Protein AF-A0ABD0PBZ9-F1 (afdb_monomer_lite)

Structure (mmCIF, N/CA/C/O backbone):
data_AF-A0ABD0PBZ9-F1
#
_entry.id   AF-A0ABD0PBZ9-F1
#
loop_
_atom_site.group_PDB
_atom_site.id
_atom_site.type_symbol
_atom_site.label_atom_id
_atom_site.label_alt_id
_atom_site.label_comp_id
_atom_site.label_asym_id
_atom_site.label_entity_id
_atom_site.label_seq_id
_atom_site.pdbx_PDB_ins_code
_atom_site.Cartn_x
_atom_site.Cartn_y
_atom_site.Cartn_z
_atom_site.occupancy
_atom_site.B_iso_or_equiv
_atom_site.auth_seq_id
_atom_site.auth_comp_id
_atom_site.auth_asym_id
_atom_site.auth_atom_id
_atom_site.pdbx_PDB_model_num
ATOM 1 N N . GLY A 1 1 ? 7.026 1.798 -1.640 1.00 90.00 1 GLY A N 1
ATOM 2 C CA . GLY A 1 1 ? 5.788 2.533 -1.933 1.00 90.00 1 GLY A CA 1
ATOM 3 C C . GLY A 1 1 ? 5.465 3.464 -0.788 1.00 90.00 1 GLY A C 1
ATOM 4 O O . GLY A 1 1 ? 6.165 3.447 0.221 1.00 90.00 1 GLY A O 1
ATOM 5 N N . VAL A 1 2 ? 4.398 4.236 -0.936 1.00 94.94 2 VAL A N 1
ATOM 6 C CA . VAL A 1 2 ? 3.868 5.164 0.062 1.00 94.94 2 VAL A CA 1
ATOM 7 C C . VAL A 1 2 ? 2.459 4.712 0.436 1.00 94.94 2 VAL A C 1
ATOM 9 O O . VAL A 1 2 ? 1.617 4.528 -0.438 1.00 94.94 2 VAL A O 1
ATOM 12 N N . LEU A 1 3 ? 2.204 4.533 1.733 1.00 95.44 3 LEU A N 1
ATOM 13 C CA . LEU A 1 3 ? 0.859 4.313 2.260 1.00 95.44 3 LEU A CA 1
ATOM 14 C C . LEU A 1 3 ? 0.301 5.656 2.743 1.00 95.44 3 LEU A C 1
ATOM 16 O O . LEU A 1 3 ? 0.875 6.284 3.633 1.00 95.44 3 LEU A O 1
ATOM 20 N N . LEU A 1 4 ? -0.807 6.094 2.157 1.00 95.94 4 LEU A N 1
ATOM 21 C CA . LEU A 1 4 ? -1.526 7.306 2.523 1.00 95.94 4 LEU A CA 1
ATOM 22 C C . LEU A 1 4 ? -2.811 6.926 3.250 1.00 95.94 4 LEU A C 1
ATOM 24 O O . LEU A 1 4 ? -3.580 6.086 2.788 1.00 95.94 4 LEU A O 1
ATOM 28 N N . VAL A 1 5 ? -3.056 7.581 4.379 1.00 95.88 5 VAL A N 1
ATOM 29 C CA . VAL A 1 5 ? -4.287 7.408 5.148 1.00 95.88 5 VAL A CA 1
ATOM 30 C C . VAL A 1 5 ? -4.962 8.763 5.265 1.00 95.88 5 VAL A C 1
ATOM 32 O O . VAL A 1 5 ? -4.362 9.743 5.703 1.00 95.88 5 VAL A O 1
ATOM 35 N N . THR A 1 6 ? -6.221 8.812 4.861 1.00 95.56 6 THR A N 1
ATOM 36 C CA . THR A 1 6 ? -7.120 9.955 5.031 1.00 95.56 6 THR A CA 1
ATOM 37 C C . THR A 1 6 ? -8.323 9.500 5.856 1.00 95.56 6 THR A C 1
ATOM 39 O O . THR A 1 6 ? -8.518 8.296 6.001 1.00 95.56 6 THR A O 1
ATOM 42 N N . PRO A 1 7 ? -9.173 10.405 6.365 1.00 96.25 7 PRO A N 1
ATOM 43 C CA . PRO A 1 7 ? -10.377 9.999 7.094 1.00 96.25 7 PRO A CA 1
ATOM 44 C C . PRO A 1 7 ? -11.349 9.114 6.300 1.00 96.25 7 PRO A C 1
ATOM 46 O O . PRO A 1 7 ? -12.148 8.416 6.912 1.00 96.25 7 PRO A O 1
A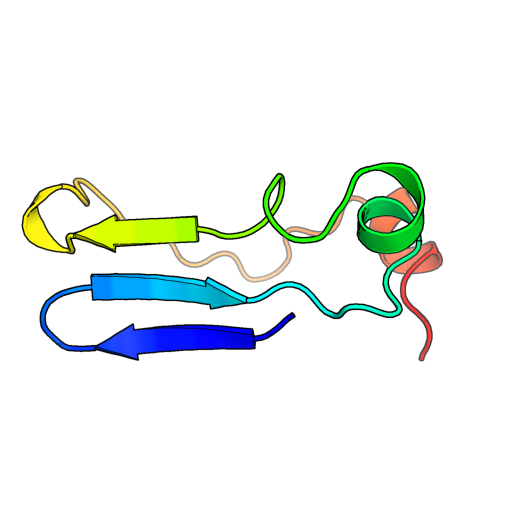TOM 49 N N . ASN A 1 8 ? -11.279 9.137 4.963 1.00 96.31 8 ASN A N 1
ATOM 50 C CA . ASN A 1 8 ? -12.233 8.433 4.104 1.00 96.31 8 ASN A CA 1
ATOM 51 C C . ASN A 1 8 ? -11.625 7.232 3.379 1.00 96.31 8 ASN A C 1
ATOM 53 O O . ASN A 1 8 ? -12.347 6.297 3.071 1.00 96.31 8 ASN A O 1
ATOM 57 N N . ASN A 1 9 ? -10.321 7.256 3.096 1.00 97.12 9 ASN A N 1
ATOM 58 C CA . ASN A 1 9 ? -9.652 6.246 2.280 1.00 97.12 9 ASN A CA 1
ATOM 59 C C . ASN A 1 9 ? -8.285 5.880 2.856 1.00 97.12 9 ASN A C 1
ATOM 61 O O . ASN A 1 9 ? -7.549 6.751 3.337 1.00 97.12 9 ASN A O 1
ATOM 65 N N . ILE A 1 10 ? -7.910 4.618 2.675 1.00 96.94 10 ILE A N 1
ATOM 66 C CA . ILE A 1 10 ? -6.533 4.137 2.721 1.00 96.94 10 ILE A CA 1
ATOM 67 C C . ILE A 1 10 ? -6.057 3.867 1.290 1.00 96.94 10 ILE A C 1
ATOM 69 O O . ILE A 1 10 ? -6.769 3.275 0.477 1.00 96.94 10 ILE A O 1
ATOM 73 N N . MET A 1 11 ? -4.863 4.345 0.958 1.00 96.38 11 MET A N 1
ATOM 74 C CA . MET A 1 11 ? -4.304 4.251 -0.387 1.00 96.38 11 MET A CA 1
ATOM 75 C C . MET A 1 11 ? -2.855 3.793 -0.326 1.00 96.38 11 MET A C 1
ATOM 77 O O . MET A 1 11 ? -2.104 4.239 0.540 1.00 96.38 11 MET A O 1
ATOM 81 N N . PHE A 1 12 ? -2.443 2.954 -1.267 1.00 96.19 12 PHE A N 1
ATOM 82 C CA . PHE A 1 12 ? -1.050 2.565 -1.441 1.00 96.19 12 PHE A CA 1
ATOM 83 C C . PHE A 1 12 ? -0.591 2.896 -2.859 1.00 96.19 12 PHE A C 1
ATOM 85 O O . PHE A 1 12 ? -1.190 2.432 -3.828 1.00 96.19 12 PHE A O 1
ATOM 92 N N . ASP A 1 13 ? 0.476 3.687 -2.953 1.00 95.06 13 ASP A N 1
ATOM 93 C CA . ASP A 1 13 ? 1.157 4.031 -4.200 1.00 95.06 13 ASP A CA 1
ATOM 94 C C . ASP A 1 13 ? 2.509 3.293 -4.261 1.00 95.06 13 ASP A C 1
ATOM 96 O O . ASP A 1 13 ? 3.404 3.563 -3.443 1.00 95.06 13 ASP A O 1
ATOM 100 N N . PRO A 1 14 ? 2.688 2.303 -5.153 1.00 95.12 14 PRO A N 1
ATOM 101 C CA . PRO A 1 14 ? 3.925 1.541 -5.226 1.00 95.12 14 PRO A CA 1
ATOM 102 C C . PRO A 1 14 ? 5.056 2.382 -5.849 1.00 95.12 14 PRO A C 1
ATOM 104 O O . PRO A 1 14 ? 4.841 3.318 -6.615 1.00 95.12 14 PRO A O 1
ATOM 107 N N . HIS A 1 15 ? 6.316 2.068 -5.528 1.00 94.06 15 HIS A N 1
ATOM 108 C CA . HIS A 1 15 ? 7.432 2.784 -6.157 1.00 94.06 15 HIS A CA 1
ATOM 109 C C . HIS A 1 15 ? 7.616 2.297 -7.592 1.00 94.06 15 HIS A C 1
ATOM 111 O O . HIS A 1 15 ? 7.792 1.107 -7.819 1.00 94.06 15 HIS A O 1
ATOM 117 N N . ARG A 1 16 ? 7.681 3.221 -8.555 1.00 89.69 16 ARG A N 1
ATOM 118 C CA . ARG A 1 16 ? 7.882 2.883 -9.978 1.00 89.69 16 ARG A CA 1
ATOM 119 C C . ARG A 1 16 ? 9.183 2.137 -10.272 1.00 89.69 16 ARG A C 1
ATOM 121 O O . ARG A 1 16 ? 9.297 1.506 -11.311 1.00 89.69 16 ARG A O 1
ATOM 128 N N . THR A 1 17 ? 10.169 2.258 -9.390 1.00 91.81 17 THR A N 1
ATOM 129 C CA . THR A 1 17 ? 11.468 1.587 -9.507 1.00 91.81 17 THR A CA 1
ATOM 130 C C . THR A 1 17 ? 11.484 0.198 -8.879 1.00 91.81 17 THR A C 1
ATOM 132 O O . THR A 1 17 ? 12.513 -0.468 -8.936 1.00 91.81 17 THR A O 1
ATOM 135 N N . ASP A 1 18 ? 10.399 -0.222 -8.226 1.00 91.81 18 ASP A N 1
ATOM 136 C CA . ASP A 1 18 ? 10.310 -1.557 -7.647 1.00 91.81 18 ASP A CA 1
ATOM 137 C C . ASP A 1 18 ? 10.340 -2.616 -8.767 1.00 91.81 18 ASP A C 1
ATOM 139 O O . ASP A 1 18 ? 9.626 -2.450 -9.763 1.00 91.81 18 ASP A O 1
ATOM 143 N N . PRO A 1 19 ? 11.141 -3.693 -8.647 1.00 91.88 19 PRO A N 1
ATOM 144 C CA . PRO A 1 19 ? 11.239 -4.721 -9.681 1.00 91.88 19 PRO A CA 1
ATOM 145 C C . PRO A 1 19 ? 9.889 -5.304 -10.111 1.00 91.88 19 PRO A C 1
ATOM 147 O O . PRO A 1 19 ? 9.682 -5.526 -11.303 1.00 91.88 19 PRO A O 1
ATOM 150 N N . LEU A 1 20 ? 8.953 -5.500 -9.176 1.00 91.50 20 LEU A N 1
ATOM 151 C CA . LEU A 1 20 ? 7.630 -6.050 -9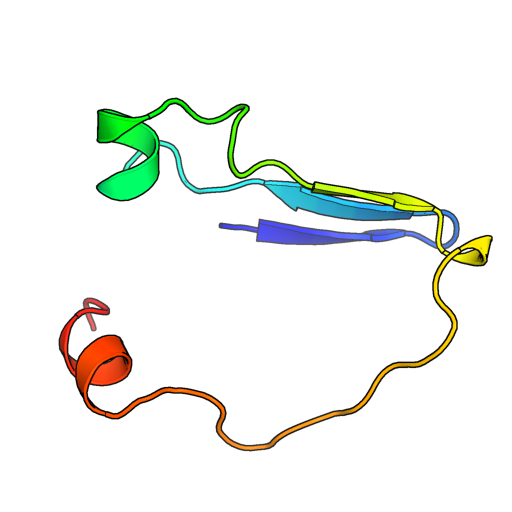.489 1.00 91.50 20 LEU A CA 1
ATOM 152 C C . LEU A 1 20 ? 6.786 -5.070 -10.304 1.00 91.50 20 LEU A C 1
ATOM 154 O O . LEU A 1 20 ? 6.084 -5.466 -11.233 1.00 91.50 20 LEU A O 1
ATOM 158 N N . VAL A 1 21 ? 6.901 -3.781 -9.992 1.00 94.31 21 VAL A N 1
ATOM 159 C CA . VAL A 1 21 ? 6.215 -2.710 -10.721 1.00 94.31 21 VAL A CA 1
ATOM 160 C C . VAL A 1 21 ? 6.792 -2.546 -12.124 1.00 94.31 21 VAL A C 1
ATOM 162 O O . VAL A 1 21 ? 6.044 -2.335 -13.074 1.00 94.31 21 VAL A O 1
ATOM 165 N N . LEU A 1 22 ? 8.111 -2.675 -12.280 1.00 94.06 22 LEU A N 1
ATOM 166 C CA . LEU A 1 22 ? 8.757 -2.649 -13.594 1.00 94.06 22 LEU A CA 1
ATOM 167 C C . LEU A 1 22 ? 8.335 -3.839 -14.467 1.00 94.06 22 LEU A C 1
ATOM 169 O O . LEU A 1 22 ? 8.198 -3.678 -15.677 1.00 94.06 22 LEU A O 1
ATOM 173 N N . GLU A 1 23 ? 8.127 -5.015 -13.868 1.00 95.38 23 GLU A N 1
ATOM 174 C CA . GLU A 1 23 ? 7.698 -6.226 -14.577 1.00 95.38 23 GLU A CA 1
ATOM 175 C C . GLU A 1 23 ? 6.217 -6.177 -14.981 1.00 95.38 23 GLU A C 1
ATOM 177 O O . GLU A 1 23 ? 5.881 -6.589 -16.091 1.00 95.38 23 GLU A O 1
ATOM 182 N N . ARG A 1 24 ? 5.328 -5.705 -14.094 1.00 94.50 24 ARG A N 1
ATOM 183 C CA . ARG A 1 24 ? 3.869 -5.894 -14.249 1.00 94.50 24 ARG A CA 1
ATOM 184 C C . ARG A 1 24 ? 3.040 -4.619 -14.321 1.00 94.50 24 ARG A C 1
ATOM 186 O O . ARG A 1 24 ? 1.831 -4.706 -14.493 1.00 94.50 24 ARG A O 1
ATOM 193 N N . GLY A 1 25 ? 3.674 -3.458 -14.226 1.00 91.44 25 GLY A N 1
ATOM 194 C CA . GLY A 1 25 ? 2.984 -2.175 -14.193 1.00 91.44 25 GLY A CA 1
ATOM 195 C C . GLY A 1 25 ? 2.662 -1.713 -12.773 1.00 91.44 25 GLY A C 1
ATOM 196 O O . GLY A 1 25 ? 2.670 -2.472 -11.804 1.00 91.44 25 GLY A O 1
ATOM 197 N N . CYS A 1 26 ? 2.418 -0.413 -12.643 1.00 90.44 26 CYS A N 1
ATOM 198 C CA . CYS A 1 26 ? 2.164 0.253 -11.363 1.00 90.44 26 CYS A CA 1
ATOM 199 C C . CYS A 1 26 ? 0.720 0.043 -10.900 1.00 90.44 26 CYS A C 1
ATOM 201 O O . CYS A 1 26 ? 0.446 -0.068 -9.708 1.00 90.44 26 CYS A O 1
ATOM 203 N N . GLU A 1 27 ? -0.190 -0.013 -11.864 1.00 89.94 27 GLU A N 1
ATOM 204 C CA . GLU A 1 27 ? -1.627 -0.176 -11.709 1.00 89.94 27 GLU A CA 1
ATOM 205 C C . GLU A 1 27 ? -2.015 -1.476 -10.998 1.00 89.94 27 GLU A C 1
ATOM 207 O O . GLU A 1 27 ? -2.978 -1.472 -10.240 1.00 89.94 27 GLU A O 1
ATOM 212 N N . GLU A 1 28 ? -1.234 -2.545 -11.165 1.00 93.38 28 GLU A N 1
ATOM 213 C CA . GLU A 1 28 ? -1.490 -3.854 -10.548 1.00 93.38 28 GLU A CA 1
ATOM 214 C C . GLU A 1 28 ? -1.297 -3.836 -9.024 1.00 93.38 28 GLU A C 1
ATOM 216 O O . GLU A 1 28 ? -1.889 -4.626 -8.291 1.00 93.38 28 GLU A O 1
ATOM 221 N N . TYR A 1 29 ? -0.460 -2.921 -8.534 1.00 94.12 29 TYR A N 1
ATOM 222 C CA . TYR A 1 29 ? -0.064 -2.851 -7.129 1.00 94.12 29 TYR A CA 1
ATOM 223 C C . TYR A 1 29 ? -0.594 -1.608 -6.415 1.00 94.12 29 TYR A C 1
ATOM 225 O O . TYR A 1 29 ? -0.346 -1.445 -5.221 1.00 94.12 29 TYR A O 1
ATOM 233 N N . GLY A 1 30 ? -1.306 -0.728 -7.119 1.00 94.50 30 GLY A N 1
ATOM 234 C CA . GLY A 1 30 ? -1.992 0.408 -6.515 1.00 94.50 30 GLY A CA 1
ATOM 235 C C . GLY A 1 30 ? -3.218 -0.049 -5.729 1.00 94.50 30 GLY A C 1
ATOM 236 O O . GLY A 1 30 ? -4.020 -0.838 -6.221 1.00 94.50 30 GLY A O 1
ATOM 237 N N . ILE A 1 31 ? -3.397 0.467 -4.512 1.00 94.81 31 ILE A N 1
ATOM 238 C CA . ILE A 1 31 ? -4.589 0.184 -3.700 1.00 94.81 31 ILE A CA 1
ATOM 239 C C . ILE A 1 31 ? -5.305 1.494 -3.408 1.00 94.81 31 ILE A C 1
ATOM 241 O O . ILE A 1 31 ? -4.685 2.471 -2.994 1.00 94.81 31 ILE A O 1
ATOM 245 N N . MET A 1 32 ? -6.624 1.489 -3.569 1.00 94.94 32 MET A N 1
ATOM 246 C CA . MET A 1 32 ? -7.524 2.487 -3.003 1.00 94.94 32 MET A CA 1
ATOM 247 C C . MET A 1 32 ? -8.670 1.738 -2.343 1.00 94.94 32 MET A C 1
ATOM 249 O O . MET A 1 32 ? -9.378 0.989 -3.009 1.00 94.94 32 MET A O 1
ATOM 253 N N . CYS A 1 33 ? -8.823 1.915 -1.038 1.00 95.69 33 CYS A N 1
ATOM 254 C CA . CYS A 1 33 ? -9.854 1.251 -0.260 1.00 95.69 33 CYS A CA 1
ATOM 255 C C . CYS A 1 33 ? -10.555 2.285 0.634 1.00 95.69 33 CYS A C 1
ATOM 257 O O . CYS A 1 33 ? -9.875 2.998 1.385 1.00 95.69 33 CYS A O 1
ATOM 259 N N . PRO A 1 34 ? -11.887 2.405 0.544 1.00 97.31 34 PRO A N 1
ATOM 260 C CA . PRO A 1 34 ? -12.676 3.190 1.481 1.00 97.31 34 PRO A CA 1
ATOM 261 C C . PRO A 1 34 ? -12.518 2.682 2.921 1.00 97.31 34 PRO A C 1
ATOM 263 O O . PRO A 1 34 ? -12.476 1.479 3.174 1.00 97.31 34 PRO A O 1
ATOM 266 N N . LEU A 1 35 ? -12.415 3.591 3.892 1.00 95.31 35 LEU A N 1
ATOM 267 C CA . LEU A 1 35 ? -12.246 3.208 5.300 1.00 95.31 35 LEU A CA 1
ATOM 268 C C . LEU A 1 35 ? -13.501 2.572 5.910 1.00 95.31 35 LEU A C 1
ATOM 270 O O . LEU A 1 35 ? -13.381 1.843 6.891 1.00 95.31 35 LEU A O 1
ATOM 274 N N . ASP A 1 36 ? -14.683 2.818 5.351 1.00 96.12 36 ASP A N 1
ATOM 275 C CA . ASP A 1 36 ? -15.932 2.168 5.759 1.00 96.12 36 ASP A CA 1
ATOM 276 C C . ASP A 1 36 ? -15.998 0.684 5.357 1.00 96.12 36 ASP A C 1
ATOM 278 O O . ASP A 1 36 ? -16.705 -0.091 6.001 1.00 96.12 36 ASP A O 1
ATOM 282 N N . GLU A 1 37 ? -15.212 0.257 4.366 1.00 95.62 37 GLU A N 1
ATOM 283 C CA . GLU A 1 37 ? -15.050 -1.154 3.994 1.00 95.62 37 GLU A CA 1
ATOM 284 C C . GLU A 1 37 ? -14.038 -1.901 4.890 1.00 95.62 37 GLU A C 1
ATOM 286 O O . GLU A 1 37 ? -13.966 -3.136 4.876 1.00 95.62 37 GLU A O 1
ATOM 291 N N . VAL A 1 38 ? -13.268 -1.186 5.719 1.00 94.25 38 VAL A N 1
ATOM 292 C CA . VAL A 1 38 ? -12.260 -1.782 6.607 1.00 94.25 38 VAL A CA 1
ATOM 293 C C . VAL A 1 38 ? -12.914 -2.341 7.873 1.00 94.25 38 VAL A C 1
ATOM 295 O O . VAL A 1 38 ? -13.293 -1.610 8.783 1.00 94.25 38 VAL A O 1
ATOM 298 N N . GLN A 1 39 ? -12.983 -3.670 7.977 1.00 96.38 39 GLN A N 1
ATOM 299 C CA . GLN A 1 39 ? -13.591 -4.342 9.137 1.00 96.38 39 GLN A CA 1
ATOM 300 C C . GLN A 1 39 ? -12.671 -4.437 10.362 1.00 96.38 39 GLN A C 1
ATOM 302 O O . GLN A 1 39 ? -13.147 -4.459 11.496 1.00 96.38 39 GLN A O 1
ATOM 307 N N . SER A 1 40 ? -11.354 -4.542 10.161 1.00 95.62 40 SER A N 1
ATOM 308 C CA . SER A 1 40 ? -10.399 -4.731 11.259 1.00 95.62 40 SER A CA 1
ATOM 309 C C . SER A 1 40 ? -8.986 -4.307 10.877 1.00 95.62 40 SER A C 1
ATOM 311 O O . SER A 1 40 ? -8.583 -4.477 9.727 1.00 95.62 40 SER A O 1
ATOM 313 N N . ALA A 1 41 ? -8.210 -3.855 11.862 1.00 92.75 41 ALA A N 1
ATOM 314 C CA . ALA A 1 41 ? -6.781 -3.595 11.735 1.00 92.75 41 ALA A CA 1
ATOM 315 C C . ALA A 1 41 ? -6.031 -4.160 12.950 1.00 92.75 41 ALA A C 1
ATOM 317 O O . ALA A 1 41 ? -6.539 -4.137 14.071 1.00 92.75 41 ALA A O 1
ATOM 318 N N . ALA A 1 42 ? -4.815 -4.653 12.729 1.00 93.06 42 ALA A N 1
ATOM 319 C CA . ALA A 1 42 ? -3.936 -5.166 13.774 1.00 93.06 42 ALA A CA 1
ATOM 320 C C . ALA A 1 42 ? -2.511 -4.643 13.564 1.00 93.06 42 ALA A C 1
ATOM 322 O O . ALA A 1 42 ? -2.087 -4.407 12.434 1.00 93.06 42 ALA A O 1
ATOM 323 N N . VAL A 1 43 ? -1.774 -4.465 14.662 1.00 89.06 43 VAL A N 1
ATOM 324 C CA . VAL A 1 43 ? -0.387 -3.986 14.638 1.00 89.06 43 VAL A CA 1
ATOM 325 C C . VAL A 1 43 ? 0.538 -5.141 14.986 1.00 89.06 43 VAL A C 1
ATOM 327 O O . VAL A 1 43 ? 0.439 -5.726 16.064 1.00 89.06 43 VAL A O 1
ATOM 330 N N . TYR A 1 44 ? 1.463 -5.438 14.082 1.00 85.81 44 TYR A N 1
ATOM 331 C CA . TYR A 1 44 ? 2.487 -6.458 14.266 1.00 85.81 44 TYR A CA 1
ATOM 332 C C . TYR A 1 44 ? 3.857 -5.796 14.341 1.00 85.81 44 TYR A C 1
ATOM 334 O O . TYR A 1 44 ? 4.154 -4.871 13.589 1.00 85.81 44 TYR A O 1
ATOM 342 N N . LYS A 1 45 ? 4.694 -6.271 15.267 1.00 83.06 45 LYS A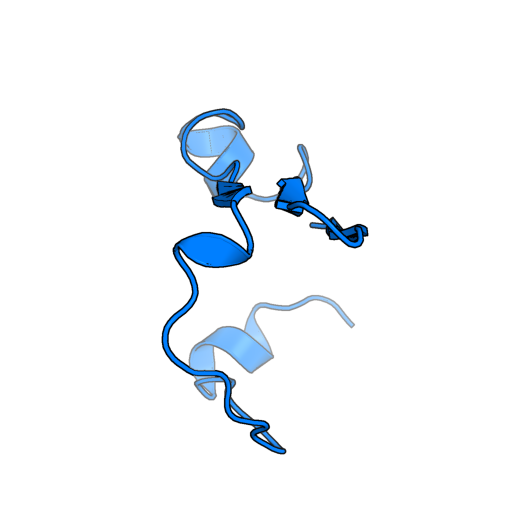 N 1
ATOM 343 C CA . LYS A 1 45 ? 6.026 -5.699 15.495 1.00 83.06 45 LYS A CA 1
ATOM 344 C C . LYS A 1 45 ? 7.028 -6.082 14.399 1.00 83.06 45 LYS A C 1
ATOM 346 O O . LYS A 1 45 ? 7.915 -5.294 14.102 1.00 83.06 45 LYS A O 1
ATOM 351 N N . GLU A 1 46 ? 6.876 -7.262 13.801 1.00 78.75 46 GLU A N 1
ATOM 352 C CA . GLU A 1 46 ? 7.688 -7.737 12.679 1.00 78.75 46 GLU A CA 1
ATOM 353 C C . GLU A 1 46 ? 6.824 -8.675 11.825 1.00 78.75 46 GLU A C 1
ATOM 355 O O . GLU A 1 46 ? 6.114 -9.526 12.361 1.00 78.75 46 GLU A O 1
ATOM 360 N N . ILE A 1 47 ? 6.823 -8.458 10.510 1.00 71.19 47 ILE A N 1
ATOM 361 C CA . ILE A 1 47 ? 5.960 -9.170 9.543 1.00 71.19 47 ILE A C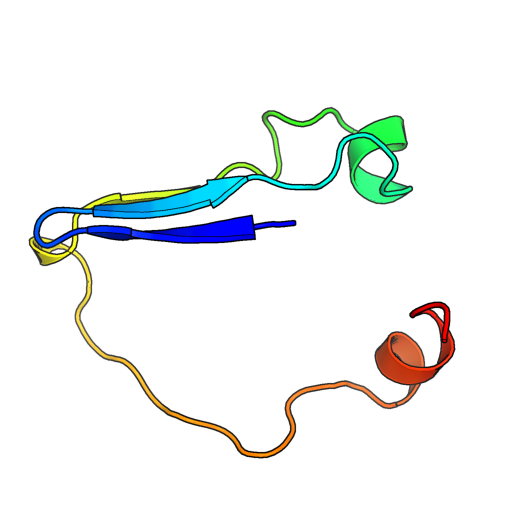A 1
ATOM 362 C C . ILE A 1 47 ? 6.790 -9.718 8.374 1.00 71.19 47 ILE A C 1
ATOM 364 O O . ILE A 1 47 ? 6.273 -10.383 7.481 1.00 71.19 47 ILE A O 1
ATOM 368 N N . THR A 1 48 ? 8.087 -9.414 8.345 1.00 68.56 48 THR A N 1
ATOM 369 C CA . THR A 1 48 ? 8.974 -9.797 7.257 1.00 68.56 48 THR A CA 1
ATOM 370 C C . THR A 1 48 ? 9.328 -11.271 7.371 1.00 68.56 48 THR A C 1
ATOM 372 O O . THR A 1 48 ? 9.983 -11.706 8.316 1.00 68.56 48 THR A O 1
ATOM 375 N N . ASP A 1 49 ? 8.928 -12.036 6.358 1.00 65.25 49 ASP A N 1
ATOM 376 C CA . ASP A 1 49 ? 9.567 -13.311 6.054 1.00 65.25 49 ASP A CA 1
ATOM 377 C C . ASP A 1 49 ? 11.075 -13.048 5.896 1.00 65.25 49 ASP A C 1
ATOM 379 O O . ASP A 1 49 ? 11.464 -12.071 5.244 1.00 65.25 49 ASP A O 1
ATOM 383 N N . SER A 1 50 ? 11.938 -13.868 6.504 1.00 64.00 50 SER A N 1
ATOM 384 C CA . SER A 1 50 ? 13.393 -13.643 6.493 1.00 64.00 50 SER A CA 1
ATOM 385 C C . SER A 1 50 ? 13.927 -13.452 5.070 1.00 64.00 50 SER A C 1
ATOM 387 O O . SER A 1 50 ? 14.800 -12.622 4.844 1.00 64.00 50 SER A O 1
ATOM 389 N N . LYS A 1 51 ? 13.319 -14.137 4.092 1.00 60.88 51 LYS A N 1
ATOM 390 C CA . LYS A 1 51 ? 13.650 -14.012 2.665 1.00 60.88 51 LYS A CA 1
ATOM 391 C C . LYS A 1 51 ? 13.314 -12.642 2.071 1.00 60.88 51 LYS A C 1
ATOM 393 O O . LYS A 1 51 ? 14.032 -12.172 1.197 1.00 60.88 51 LYS A O 1
ATOM 398 N N . ILE A 1 52 ? 12.233 -12.010 2.532 1.00 65.06 52 ILE A N 1
ATOM 399 C CA . ILE A 1 52 ? 11.842 -10.658 2.108 1.00 65.06 52 ILE A CA 1
ATOM 400 C C . ILE A 1 52 ? 12.788 -9.641 2.742 1.00 65.06 52 ILE A C 1
ATOM 402 O O . ILE A 1 52 ? 13.242 -8.719 2.068 1.00 65.06 52 ILE A O 1
ATOM 406 N N . ARG A 1 53 ? 13.144 -9.835 4.017 1.00 64.75 53 ARG A N 1
ATOM 407 C CA . ARG A 1 53 ? 14.052 -8.937 4.740 1.00 64.75 53 ARG A CA 1
ATOM 408 C C . ARG A 1 53 ? 15.416 -8.808 4.054 1.00 64.75 53 ARG A C 1
ATOM 410 O O . ARG A 1 53 ? 15.936 -7.703 3.981 1.00 64.75 53 ARG A O 1
ATOM 417 N N . ASP A 1 54 ? 15.937 -9.904 3.505 1.00 63.06 54 ASP A N 1
ATOM 418 C CA . ASP A 1 54 ? 17.225 -9.935 2.793 1.00 63.06 54 ASP A CA 1
ATOM 419 C C . ASP A 1 54 ? 17.177 -9.279 1.396 1.00 63.06 54 ASP A C 1
ATOM 421 O O . ASP A 1 54 ? 18.217 -8.957 0.824 1.00 63.06 54 ASP A O 1
ATOM 425 N N . SER A 1 55 ? 15.980 -9.076 0.836 1.00 62.22 55 SER A N 1
ATOM 426 C CA . SER A 1 55 ? 15.777 -8.463 -0.486 1.00 62.22 55 SER A CA 1
ATOM 427 C C . SER A 1 55 ? 15.520 -6.952 -0.452 1.00 62.22 55 SER A C 1
ATOM 429 O O . SER A 1 55 ? 15.515 -6.311 -1.502 1.00 62.22 55 SER A O 1
ATOM 431 N N . ILE A 1 56 ? 15.323 -6.371 0.736 1.00 58.06 56 ILE A N 1
ATOM 432 C CA . ILE A 1 56 ? 15.130 -4.928 0.911 1.00 58.06 56 ILE A CA 1
ATOM 433 C C . ILE A 1 56 ? 16.521 -4.275 1.013 1.00 58.06 56 ILE A C 1
ATOM 435 O O . ILE A 1 56 ? 17.287 -4.643 1.907 1.00 58.06 56 ILE A O 1
ATOM 439 N N . PRO A 1 57 ? 16.881 -3.331 0.122 1.00 58.62 57 PRO A N 1
ATOM 440 C CA . PRO A 1 57 ? 18.137 -2.590 0.234 1.00 58.62 57 PRO A CA 1
ATOM 441 C C . PRO A 1 57 ? 18.232 -1.840 1.579 1.00 58.62 57 PRO A C 1
ATOM 443 O O . PRO A 1 57 ? 17.191 -1.419 2.089 1.00 58.62 57 PRO A O 1
ATOM 446 N N . PRO A 1 58 ? 19.443 -1.671 2.145 1.00 54.41 58 PRO A N 1
ATOM 447 C CA . PRO A 1 58 ? 19.649 -0.955 3.406 1.00 54.41 58 PRO A CA 1
ATOM 448 C C . PRO A 1 58 ? 19.281 0.533 3.334 1.00 54.41 58 PRO A C 1
ATOM 450 O O . PRO A 1 58 ? 19.374 1.126 2.233 1.00 54.41 58 PRO A O 1
#

pLDDT: me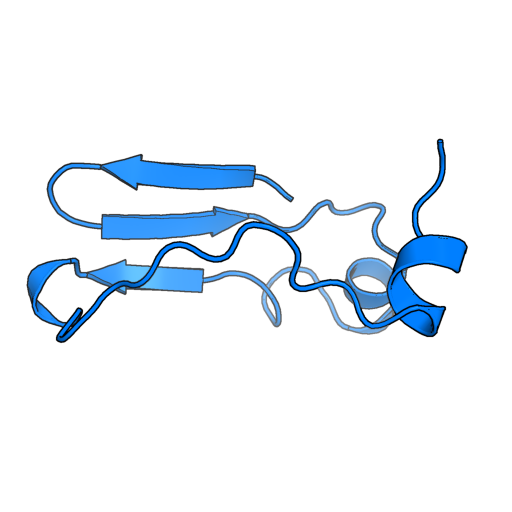an 87.15, std 12.91, range [54.41, 97.31]

Secondary structure (DSSP, 8-state):
-EEEE-SSEEEEE--TTSHHHHHH-STTT-EEEEGGG-------S----HHHHTTS--

Sequence (58 aa):
GVLLVTPNNIMFDPHRTDPLVLERGCEEYGIMCPLDEVQSAAVYKEITDSKIRDSIPP

Organism: Cirrhinus mrig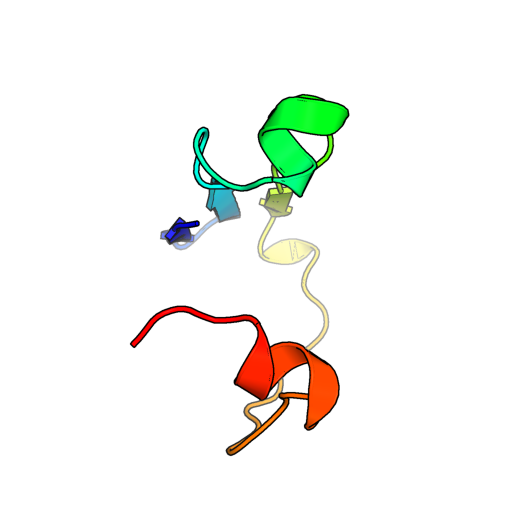ala (NCBI:txid683832)

Foldseek 3Di:
DDWDDDPFWIWDFDDCPPPVCVVPNRVVVIDIDTPVPDPDDDDDPDDDDVVNVVVDDD

Radius of gyration: 13.73 Å; chains: 1; bounding box: 36×24×30 Å